Protein AF-A0A915JDM4-F1 (afdb_monomer_lite)

Secondary structure (DSSP, 8-state):
----HHHHHHHHHHHHHHHHHHHHHHTTSS-SS--------HHHHHHHHHHHHHHHHHHHHHHHHHHHHHHHHHHHH--TT-SS---SS-TTTSPB------PPPS-HHHHHHHHHHHHHHHHHHTB---------

Sequence (136 aa):
MPTSSTFKHAIHVIIFFLYLTIFELATGGIRFWSLARDSVDPWSSYGTFWTLILYALRLTSLLALPQCIFNHIGLTLYDAFRDKVQLRGSPLLAPFVCLRVVTRGDYPDLVKNNVAQNMDWDELNGCFDVATLYSV

Foldseek 3Di:
DPDDLVVVLVVVLVVVVVVVVVVCVVVVVPPPDPDPDDPDDCCVPVNDPVSVVVVVVVVVVVVVVVVVVVVNVCSSPDSPSNVDDPPPDDPVPQAAADEDEDDDDPDVVVVVVVVVVVVVVCVVVRHDYDHDDDDD

pLDDT: mean 71.01, std 15.03, range [40.06, 92.62]

Organism: Romanomermis culicivorax (NCBI:txid13658)

Radius of gyration: 30.9 Å; chains: 1; bounding box: 45×55×79 Å

InterPro domains:
  IPR027389 Beta-1,4-mannosyltransferase Bre-3/Egh [PTHR16779] (5-123)

Structure (mmCIF, N/CA/C/O backbone):
data_AF-A0A915JDM4-F1
#
_entry.id   AF-A0A915JDM4-F1
#
loop_
_atom_site.group_PDB
_atom_site.id
_atom_site.type_symbol
_atom_site.label_atom_id
_atom_site.label_alt_id
_atom_site.label_comp_id
_atom_site.label_asym_id
_atom_site.label_entity_id
_atom_site.label_seq_id
_atom_site.pdbx_PDB_ins_code
_atom_site.Cartn_x
_atom_site.Cartn_y
_atom_site.Cartn_z
_atom_site.occupancy
_atom_site.B_iso_or_equiv
_atom_site.auth_seq_id
_atom_site.auth_comp_id
_atom_site.auth_asym_id
_atom_site.auth_atom_id
_atom_site.pdbx_PDB_model_num
ATOM 1 N N . MET A 1 1 ? -7.390 15.455 27.101 1.00 48.62 1 MET A N 1
ATOM 2 C CA . MET A 1 1 ? -8.718 15.494 26.449 1.00 48.62 1 MET A CA 1
ATOM 3 C C . MET A 1 1 ? -8.945 14.147 25.782 1.00 48.62 1 MET A C 1
ATOM 5 O O . MET A 1 1 ? -8.061 13.748 25.031 1.00 48.62 1 MET A O 1
ATOM 9 N N . PRO A 1 2 ? -10.029 13.409 26.079 1.00 52.72 2 PRO A N 1
ATOM 10 C CA . PRO A 1 2 ? -10.320 12.162 25.380 1.00 52.72 2 PRO A CA 1
ATOM 11 C C . PRO A 1 2 ? -10.659 12.502 23.925 1.00 52.72 2 PRO A C 1
ATOM 13 O O . PRO A 1 2 ? -11.718 13.050 23.635 1.00 52.72 2 PRO A O 1
ATOM 16 N N . THR A 1 3 ? -9.719 12.269 23.014 1.00 62.66 3 THR A N 1
ATOM 17 C CA . THR A 1 3 ? -9.962 12.410 21.579 1.00 62.66 3 THR A CA 1
ATOM 18 C C . THR A 1 3 ? -10.827 11.244 21.119 1.00 62.66 3 THR A C 1
ATOM 20 O O . THR A 1 3 ? -10.579 10.101 21.509 1.00 62.66 3 THR A O 1
ATOM 23 N N . SER A 1 4 ? -11.859 11.522 20.322 1.00 73.12 4 SER A N 1
ATOM 24 C CA . SER A 1 4 ? -12.718 10.474 19.774 1.00 73.12 4 SER A CA 1
ATOM 25 C C . SER A 1 4 ? -11.890 9.486 18.944 1.00 73.12 4 SER A C 1
ATOM 27 O O . SER A 1 4 ? -10.965 9.876 18.230 1.00 73.12 4 SER A O 1
ATOM 29 N N . SER A 1 5 ? -12.227 8.199 19.016 1.00 73.81 5 SER A N 1
ATOM 30 C CA . SER A 1 5 ? -11.626 7.136 18.194 1.00 73.81 5 SER A CA 1
ATOM 31 C C . SER A 1 5 ? -11.600 7.492 16.695 1.00 73.81 5 SER A C 1
ATOM 33 O O . SER A 1 5 ? -10.570 7.333 16.040 1.00 73.81 5 SER A O 1
ATOM 35 N N . THR A 1 6 ? -12.661 8.129 16.190 1.00 77.25 6 THR A N 1
ATOM 36 C CA . THR A 1 6 ? -12.744 8.633 14.808 1.00 77.25 6 THR A CA 1
ATOM 37 C C . THR A 1 6 ? -11.690 9.692 14.479 1.00 77.25 6 THR A C 1
ATOM 39 O O . THR A 1 6 ? -11.170 9.717 13.368 1.00 77.25 6 THR A O 1
ATOM 42 N N . PHE A 1 7 ? -11.334 10.550 15.438 1.00 82.38 7 PHE A N 1
ATOM 43 C CA . PHE A 1 7 ? -10.313 11.581 15.261 1.00 82.38 7 PHE A CA 1
ATOM 44 C C . PHE A 1 7 ? -8.904 10.980 15.216 1.00 82.38 7 PHE A C 1
ATOM 46 O O . PHE A 1 7 ? -8.092 11.379 14.384 1.00 82.38 7 PHE A O 1
ATOM 53 N N . LYS A 1 8 ? -8.622 9.975 16.058 1.00 82.19 8 LYS A N 1
ATOM 54 C CA . LYS A 1 8 ? -7.344 9.237 16.034 1.00 82.19 8 LYS A CA 1
ATOM 55 C C . LYS A 1 8 ? -7.153 8.509 14.701 1.00 82.19 8 LYS A C 1
ATOM 57 O O . LYS A 1 8 ? -6.081 8.593 14.105 1.00 82.19 8 LYS A O 1
ATOM 62 N N . HIS A 1 9 ? -8.207 7.855 14.212 1.00 83.44 9 HIS A N 1
ATOM 63 C CA . HIS A 1 9 ? -8.197 7.192 12.911 1.00 83.44 9 HIS A CA 1
ATOM 64 C C . HIS A 1 9 ? -8.011 8.192 11.758 1.00 83.44 9 HIS A C 1
ATOM 66 O O . HIS A 1 9 ? -7.137 7.992 10.918 1.00 83.44 9 HIS A O 1
ATOM 72 N N . ALA A 1 10 ? -8.741 9.314 11.758 1.00 84.50 10 ALA A N 1
ATOM 73 C CA . ALA A 1 10 ? -8.587 10.355 10.740 1.00 84.50 10 ALA A CA 1
ATOM 74 C C . ALA A 1 10 ? -7.151 10.903 10.677 1.00 84.50 10 ALA A C 1
ATOM 76 O O . ALA A 1 10 ? -6.591 11.035 9.591 1.00 84.50 10 ALA A O 1
ATOM 77 N N . ILE A 1 11 ? -6.521 11.158 11.830 1.00 87.31 11 ILE A N 1
ATOM 78 C CA . ILE A 1 11 ? -5.113 11.575 11.891 1.00 87.31 11 ILE A CA 1
ATOM 79 C C . ILE A 1 11 ? -4.194 10.509 11.294 1.00 87.31 11 ILE A C 1
ATOM 81 O O . ILE A 1 11 ? -3.297 10.847 10.525 1.00 87.31 11 ILE A O 1
ATOM 85 N N . HIS A 1 12 ? -4.411 9.233 11.621 1.00 86.31 12 HIS A N 1
ATOM 86 C CA . HIS A 1 12 ? -3.593 8.144 11.094 1.00 86.31 12 HIS A CA 1
ATOM 87 C C . HIS A 1 12 ? -3.666 8.072 9.564 1.00 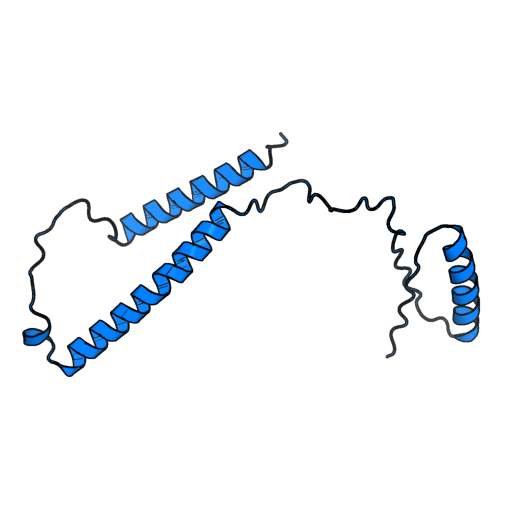86.31 12 HIS A C 1
ATOM 89 O O . HIS A 1 12 ? -2.633 8.015 8.901 1.00 86.31 12 HIS A O 1
ATOM 95 N N . VAL A 1 13 ? -4.876 8.166 9.006 1.00 88.25 13 VAL A N 1
ATOM 96 C CA . VAL A 1 13 ? -5.101 8.178 7.556 1.00 88.25 13 VAL A CA 1
ATOM 97 C C . VAL A 1 13 ? -4.427 9.391 6.908 1.00 88.25 13 VAL A C 1
ATOM 99 O O . VAL A 1 13 ? -3.712 9.234 5.921 1.00 88.25 13 VAL A O 1
ATOM 102 N N . ILE A 1 14 ? -4.574 10.590 7.481 1.00 89.81 14 ILE A N 1
ATOM 103 C CA . ILE A 1 14 ? -3.952 11.818 6.956 1.00 89.81 14 ILE A CA 1
ATOM 104 C C . ILE A 1 14 ? -2.422 11.715 6.955 1.00 89.81 14 ILE A C 1
ATOM 106 O O . ILE A 1 14 ? -1.788 12.034 5.950 1.00 89.81 14 ILE A O 1
ATOM 110 N N . ILE A 1 15 ? -1.819 11.250 8.054 1.00 90.00 15 ILE A N 1
ATOM 111 C CA . ILE A 1 15 ? -0.363 11.070 8.153 1.00 90.00 15 ILE A CA 1
ATOM 112 C C . ILE A 1 15 ? 0.120 10.037 7.134 1.00 90.00 15 ILE A C 1
ATOM 114 O O . ILE A 1 15 ? 1.144 10.248 6.487 1.00 90.00 15 ILE A O 1
ATOM 118 N N . PHE A 1 16 ? -0.623 8.945 6.961 1.00 88.81 16 PHE A N 1
ATOM 119 C CA . PHE A 1 16 ? -0.292 7.909 5.994 1.00 88.81 16 PHE A CA 1
ATOM 120 C C . PHE A 1 16 ? -0.312 8.443 4.551 1.00 88.81 16 PHE A C 1
ATOM 122 O O . PHE A 1 16 ? 0.642 8.229 3.803 1.00 88.81 16 PHE A O 1
ATOM 129 N N . PHE A 1 17 ? -1.343 9.203 4.165 1.00 90.31 17 PHE A N 1
ATOM 130 C CA . PHE A 1 17 ? -1.409 9.838 2.842 1.00 90.31 17 PHE A CA 1
ATOM 131 C C . PHE A 1 17 ? -0.304 10.878 2.627 1.00 90.31 17 PHE A C 1
ATOM 133 O O . PHE A 1 17 ? 0.293 10.934 1.549 1.00 90.31 17 PHE A O 1
ATOM 140 N N . LEU A 1 18 ? 0.005 11.681 3.649 1.00 92.62 18 LEU A N 1
ATOM 141 C CA . LEU A 1 18 ? 1.104 12.644 3.595 1.00 92.62 18 LEU A CA 1
ATOM 142 C C . LEU A 1 18 ? 2.449 11.937 3.387 1.00 92.62 18 LEU A C 1
ATOM 144 O O . LEU A 1 18 ? 3.240 12.356 2.543 1.00 92.62 18 LEU A O 1
ATOM 148 N N . TYR A 1 19 ? 2.691 10.849 4.121 1.00 91.44 19 TYR A N 1
ATOM 149 C CA . TYR A 1 19 ? 3.888 10.028 3.970 1.00 91.44 19 TYR A CA 1
ATOM 150 C C . TYR A 1 19 ? 4.017 9.468 2.550 1.00 91.44 19 TYR A C 1
ATOM 152 O O . TYR A 1 19 ? 5.079 9.615 1.945 1.00 91.44 19 TYR A O 1
ATOM 160 N N . LEU A 1 20 ? 2.939 8.899 1.993 1.00 89.81 20 LEU A N 1
ATOM 161 C CA . LEU A 1 20 ? 2.936 8.415 0.609 1.00 89.81 20 LEU A CA 1
ATOM 162 C C . LEU A 1 20 ? 3.268 9.532 -0.382 1.00 89.81 20 LEU A C 1
ATOM 164 O O . LEU A 1 20 ? 4.133 9.353 -1.232 1.00 89.81 20 LEU A O 1
ATOM 168 N N . THR A 1 21 ? 2.652 10.702 -0.221 1.00 89.50 21 THR A N 1
ATOM 169 C CA . THR A 1 21 ? 2.868 11.842 -1.122 1.00 89.50 21 THR A CA 1
ATOM 170 C C . THR A 1 21 ? 4.329 12.298 -1.086 1.00 89.50 21 THR A C 1
ATOM 172 O O . THR A 1 21 ? 4.955 12.478 -2.125 1.00 89.50 21 THR A O 1
ATOM 175 N N . ILE A 1 22 ? 4.916 12.445 0.107 1.00 91.69 22 ILE A N 1
ATOM 176 C CA . ILE A 1 22 ? 6.329 12.826 0.257 1.00 91.69 22 ILE A CA 1
ATOM 177 C C . ILE A 1 22 ? 7.243 11.768 -0.367 1.00 91.69 22 ILE A C 1
ATOM 179 O O . ILE A 1 22 ? 8.20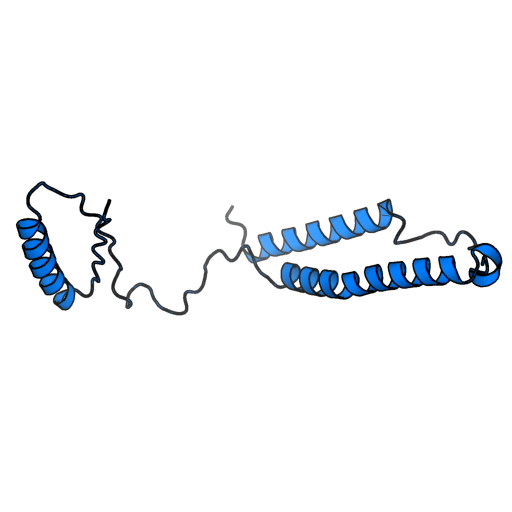6 12.112 -1.052 1.00 91.69 22 ILE A O 1
ATOM 183 N N . PHE A 1 23 ? 6.943 10.487 -0.153 1.00 89.44 23 PHE A N 1
ATOM 184 C CA . PHE A 1 23 ? 7.719 9.387 -0.710 1.00 89.44 23 PHE A CA 1
ATOM 185 C C . PHE A 1 23 ? 7.665 9.353 -2.246 1.00 89.44 23 PHE A C 1
ATOM 187 O O . PHE A 1 23 ? 8.702 9.216 -2.897 1.00 89.44 23 PHE A O 1
ATOM 194 N N . GLU A 1 24 ? 6.489 9.534 -2.844 1.00 87.56 24 GLU A N 1
ATOM 195 C CA . GLU A 1 24 ? 6.300 9.588 -4.300 1.00 87.56 24 GLU A CA 1
ATOM 196 C C . GLU A 1 24 ? 7.025 10.778 -4.939 1.00 87.56 24 GLU A C 1
ATOM 198 O O . GLU A 1 24 ? 7.571 10.661 -6.040 1.00 87.56 24 GLU A O 1
ATOM 203 N N . LEU A 1 25 ? 7.084 11.911 -4.236 1.00 87.44 25 LEU A N 1
ATOM 204 C CA . LEU A 1 25 ? 7.851 13.080 -4.660 1.00 87.44 25 LEU A CA 1
ATOM 205 C C . LEU A 1 25 ? 9.361 12.851 -4.546 1.00 87.44 25 LEU A C 1
ATOM 207 O O . LEU A 1 25 ? 10.094 13.142 -5.490 1.00 87.44 25 LEU A O 1
ATOM 211 N N . ALA A 1 26 ? 9.831 12.291 -3.428 1.00 86.38 26 ALA A N 1
ATOM 212 C CA . ALA A 1 26 ? 11.251 12.032 -3.186 1.00 86.38 26 ALA A CA 1
ATOM 213 C C . ALA A 1 26 ? 11.834 10.982 -4.145 1.00 86.38 26 ALA A C 1
ATOM 215 O O . ALA A 1 26 ? 12.967 11.114 -4.604 1.00 86.38 26 ALA A O 1
ATOM 216 N N . THR A 1 27 ? 11.056 9.950 -4.477 1.00 85.00 27 THR A N 1
ATOM 217 C CA . THR A 1 27 ? 11.451 8.896 -5.428 1.00 85.00 27 THR A CA 1
ATOM 218 C C . THR A 1 27 ? 11.299 9.316 -6.892 1.00 85.00 27 THR A C 1
ATOM 220 O O . THR A 1 27 ? 11.712 8.583 -7.791 1.00 85.00 27 THR A O 1
ATOM 223 N N . GLY A 1 28 ? 10.725 10.495 -7.155 1.00 78.56 28 GLY A N 1
ATOM 224 C CA . GLY A 1 28 ? 10.454 10.977 -8.508 1.00 78.56 28 GLY A CA 1
ATOM 225 C C . GLY A 1 28 ? 9.367 10.178 -9.233 1.00 78.56 28 GLY A C 1
ATOM 226 O O . GLY A 1 28 ? 9.342 10.176 -10.466 1.00 78.56 28 GLY A O 1
ATOM 227 N N . GLY A 1 29 ? 8.488 9.497 -8.488 1.00 78.06 29 GLY A N 1
ATOM 228 C CA . GLY A 1 29 ? 7.322 8.793 -9.024 1.00 78.06 29 GLY A CA 1
ATOM 229 C C . GLY A 1 29 ? 6.319 9.756 -9.662 1.00 78.06 29 GLY A C 1
ATOM 230 O O . GLY A 1 29 ? 5.829 9.498 -10.762 1.00 78.06 29 GLY A O 1
ATOM 231 N N . ILE A 1 30 ? 6.097 10.916 -9.034 1.00 76.50 30 ILE A N 1
ATOM 232 C CA . ILE A 1 30 ? 5.336 12.025 -9.622 1.00 76.50 30 ILE A CA 1
ATOM 233 C C . ILE A 1 30 ? 6.327 13.025 -10.221 1.00 76.50 30 ILE A C 1
ATOM 235 O O . ILE A 1 30 ? 6.958 13.821 -9.526 1.00 76.50 30 ILE A O 1
ATOM 239 N N . ARG A 1 31 ? 6.474 12.988 -11.545 1.00 71.12 31 ARG A N 1
ATOM 240 C CA . ARG A 1 31 ? 7.297 13.951 -12.284 1.00 71.12 31 ARG A CA 1
ATOM 241 C C . ARG A 1 31 ? 6.458 15.171 -12.654 1.00 71.12 31 ARG A C 1
ATOM 243 O O . ARG A 1 31 ? 5.751 15.142 -13.654 1.00 71.12 31 ARG A O 1
ATOM 250 N N . PHE A 1 32 ? 6.561 16.254 -11.883 1.00 69.25 32 PHE A N 1
ATOM 251 C CA . PHE A 1 32 ? 5.908 17.529 -12.225 1.00 69.25 32 PHE A CA 1
ATOM 252 C C . PHE A 1 32 ? 6.478 18.186 -13.487 1.00 69.25 32 PHE A C 1
ATOM 254 O O . PHE A 1 32 ? 5.779 18.937 -14.162 1.00 69.25 32 PHE A O 1
ATOM 261 N N . TRP A 1 33 ? 7.738 17.899 -13.820 1.00 73.62 33 TRP A N 1
ATOM 262 C CA . TRP A 1 33 ? 8.394 18.440 -15.001 1.00 73.62 33 TRP A 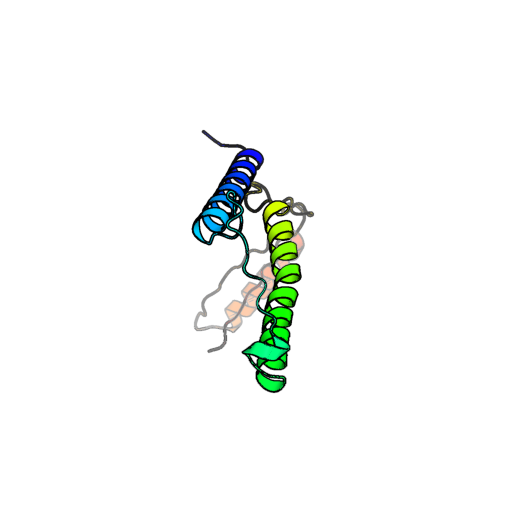CA 1
ATOM 263 C C . TRP A 1 33 ? 8.625 17.341 -16.039 1.00 73.62 33 TRP A C 1
ATOM 265 O O . TRP A 1 33 ? 9.306 16.344 -15.784 1.00 73.62 33 TRP A O 1
ATOM 275 N N . SER A 1 34 ? 8.039 17.524 -17.223 1.00 63.84 34 SER A N 1
ATOM 276 C CA . SER A 1 34 ? 8.236 16.652 -18.379 1.00 63.84 34 SER A CA 1
ATOM 277 C C . SER A 1 34 ? 9.602 16.926 -19.010 1.00 63.84 34 SER A C 1
ATOM 279 O O . SER A 1 34 ? 9.699 17.582 -20.045 1.00 63.84 34 SER A O 1
ATOM 281 N N . LEU A 1 35 ? 10.673 16.421 -18.398 1.00 66.38 35 LEU A N 1
ATOM 282 C CA . LEU A 1 35 ? 11.932 16.226 -19.116 1.00 66.38 35 LEU A CA 1
ATOM 283 C C . LEU A 1 35 ? 11.673 15.229 -20.248 1.00 66.38 35 LEU A C 1
ATOM 285 O O . LEU A 1 35 ? 11.201 14.115 -19.992 1.00 66.38 35 LEU A O 1
ATOM 289 N N . ALA A 1 36 ? 11.936 15.669 -21.482 1.00 61.47 36 ALA A N 1
ATOM 290 C CA . ALA A 1 36 ? 11.808 14.874 -22.694 1.00 61.47 36 ALA A CA 1
ATOM 291 C C . ALA A 1 36 ? 12.433 13.494 -22.466 1.00 61.47 36 ALA A C 1
ATOM 293 O O . ALA A 1 36 ? 13.591 13.367 -22.070 1.00 61.47 36 ALA A O 1
ATOM 294 N N . ARG A 1 37 ? 11.613 12.454 -22.615 1.00 65.00 37 ARG A N 1
ATOM 295 C CA . ARG A 1 37 ? 12.056 11.076 -22.466 1.00 65.00 37 ARG A CA 1
ATOM 296 C C . ARG A 1 37 ? 12.663 10.667 -23.795 1.00 65.00 37 ARG A C 1
ATOM 298 O O . ARG A 1 37 ? 11.919 10.510 -24.759 1.00 65.00 37 ARG A O 1
ATOM 305 N N . ASP A 1 38 ? 13.971 10.461 -23.822 1.00 67.94 38 ASP A N 1
ATOM 306 C CA . ASP A 1 38 ? 14.604 9.805 -24.958 1.00 67.94 38 ASP A CA 1
ATOM 307 C C . ASP A 1 38 ? 14.009 8.399 -25.080 1.00 67.94 38 ASP A C 1
ATOM 309 O O . ASP A 1 38 ? 14.120 7.559 -24.179 1.00 67.94 38 ASP A O 1
ATOM 313 N N . SER A 1 39 ? 13.274 8.169 -26.165 1.00 68.12 39 SER A N 1
ATOM 314 C CA . SER A 1 39 ? 12.647 6.887 -26.463 1.00 68.12 39 SER A CA 1
ATOM 315 C C . SER A 1 39 ? 13.709 5.936 -27.001 1.00 68.12 39 SER A C 1
ATOM 317 O O . SER A 1 39 ? 13.847 5.753 -28.208 1.00 68.12 39 SER A O 1
ATOM 319 N N . VAL A 1 40 ? 14.502 5.366 -26.097 1.00 77.19 40 VAL A N 1
ATOM 320 C CA . VAL A 1 40 ? 15.445 4.297 -26.431 1.00 77.19 40 VAL A CA 1
ATOM 321 C C . VAL A 1 40 ? 14.654 3.029 -26.744 1.00 77.19 40 VAL A C 1
ATOM 323 O O . VAL A 1 40 ? 13.874 2.565 -25.908 1.00 77.19 40 VAL A O 1
ATOM 326 N N . ASP A 1 41 ? 14.855 2.464 -27.935 1.00 79.44 41 ASP A N 1
ATOM 327 C CA . ASP A 1 41 ? 14.250 1.189 -28.322 1.00 79.44 41 ASP A CA 1
ATOM 328 C C . ASP A 1 41 ? 14.926 0.021 -27.561 1.00 79.44 41 ASP A C 1
ATOM 330 O O . ASP A 1 41 ? 16.123 -0.236 -27.757 1.00 79.44 41 ASP A O 1
ATOM 334 N N . PRO A 1 42 ? 14.208 -0.701 -26.673 1.00 78.88 42 PRO A N 1
ATOM 335 C CA . PRO A 1 42 ? 14.805 -1.723 -25.812 1.00 78.88 42 PRO A CA 1
ATOM 336 C C . PRO A 1 42 ? 15.367 -2.916 -26.589 1.00 78.88 42 PRO A C 1
ATOM 338 O O . PRO A 1 42 ? 16.371 -3.504 -26.183 1.00 78.88 42 PRO A O 1
ATOM 341 N N . TRP A 1 43 ? 14.738 -3.271 -27.713 1.00 82.56 43 TRP A N 1
ATOM 342 C CA . TRP A 1 43 ? 15.120 -4.438 -28.509 1.00 82.56 43 TRP A CA 1
ATOM 343 C C . TRP A 1 43 ? 16.453 -4.218 -29.217 1.00 82.56 43 TRP A C 1
ATOM 345 O O . TRP A 1 43 ? 17.282 -5.126 -29.251 1.00 82.56 43 TRP A O 1
ATOM 355 N N . SER A 1 44 ? 16.680 -2.997 -29.708 1.00 82.94 44 SER A N 1
ATOM 356 C CA . SER A 1 44 ? 17.933 -2.609 -30.358 1.00 82.94 44 SER A CA 1
ATOM 357 C C . SER A 1 44 ? 19.077 -2.393 -29.367 1.00 82.94 44 SER A C 1
ATOM 359 O O . SER A 1 44 ? 20.228 -2.612 -29.732 1.00 82.94 44 SER A O 1
ATOM 361 N N . SER A 1 45 ? 18.791 -1.927 -28.146 1.00 83.12 45 SER A N 1
ATOM 362 C CA . SER A 1 45 ? 19.839 -1.468 -27.223 1.00 83.12 45 SER A CA 1
ATOM 363 C C . SER A 1 45 ? 20.323 -2.542 -26.244 1.00 83.12 45 SER A C 1
ATOM 365 O O . SER A 1 45 ? 21.500 -2.549 -25.893 1.00 83.12 45 SER A O 1
ATOM 367 N N . TYR A 1 46 ? 19.439 -3.438 -25.793 1.00 82.19 46 TYR A N 1
ATOM 368 C CA . TYR A 1 46 ? 19.757 -4.450 -24.772 1.00 82.19 46 TYR A CA 1
ATOM 369 C C . TYR A 1 46 ? 19.751 -5.886 -25.322 1.00 82.19 46 TYR A C 1
ATOM 371 O O . TYR A 1 46 ? 20.289 -6.796 -24.690 1.00 82.19 46 TYR A O 1
ATOM 379 N N . GLY A 1 47 ? 19.187 -6.096 -26.516 1.00 87.06 47 GLY A N 1
ATOM 380 C CA . GLY A 1 47 ? 19.045 -7.412 -27.136 1.00 87.06 47 GLY A CA 1
ATOM 381 C C . GLY A 1 47 ? 17.936 -8.270 -26.511 1.00 87.06 47 GLY A C 1
ATOM 382 O O . GLY A 1 47 ? 17.448 -8.019 -25.410 1.00 87.06 47 GLY A O 1
ATOM 383 N N . THR A 1 48 ? 17.516 -9.315 -27.225 1.00 87.50 48 THR A N 1
ATOM 384 C CA . THR A 1 48 ? 16.304 -10.106 -26.928 1.00 87.50 48 THR A CA 1
ATOM 385 C C . THR A 1 48 ? 16.293 -10.731 -25.528 1.00 87.50 48 THR A C 1
ATOM 387 O O . THR A 1 48 ? 15.279 -10.671 -24.836 1.00 87.50 48 THR A O 1
ATOM 390 N N . PHE A 1 49 ? 17.412 -11.316 -25.089 1.00 90.25 49 PHE A N 1
ATOM 391 C CA . PHE A 1 49 ? 17.497 -12.020 -23.804 1.00 90.25 49 PHE A CA 1
ATOM 392 C C . PHE A 1 49 ? 17.360 -11.069 -22.606 1.00 90.25 49 PHE A C 1
ATOM 394 O O . PHE A 1 49 ? 16.536 -11.295 -21.719 1.00 90.25 49 PHE A O 1
ATOM 401 N N . TRP A 1 50 ? 18.116 -9.969 -22.601 1.00 89.75 50 TRP A N 1
ATOM 402 C CA . TRP A 1 50 ? 18.066 -8.993 -21.513 1.00 89.75 50 TRP A CA 1
ATOM 403 C C . TRP A 1 50 ? 16.752 -8.218 -21.494 1.00 89.75 50 TRP A C 1
ATOM 405 O O . TRP A 1 50 ? 16.209 -7.980 -20.417 1.00 89.75 50 TRP A O 1
ATOM 415 N N . THR A 1 51 ? 16.182 -7.898 -22.658 1.00 88.94 51 THR A N 1
ATOM 416 C CA . THR A 1 51 ? 14.863 -7.256 -22.742 1.00 88.94 51 THR A CA 1
ATOM 417 C C . THR A 1 51 ? 13.766 -8.134 -22.137 1.00 88.94 51 THR A C 1
ATOM 419 O O . THR A 1 51 ? 12.938 -7.629 -21.379 1.00 88.94 51 THR A O 1
ATOM 422 N N . LEU A 1 52 ? 13.795 -9.451 -22.376 1.00 91.00 52 LEU A N 1
ATOM 423 C CA . LEU A 1 52 ? 12.866 -10.393 -21.743 1.00 91.00 52 LEU A CA 1
ATOM 424 C C . LEU A 1 52 ? 13.019 -10.430 -20.218 1.00 91.00 52 LEU A C 1
ATOM 426 O O . LEU A 1 52 ? 12.015 -10.378 -19.509 1.00 91.00 52 LEU A O 1
ATOM 430 N N . ILE A 1 53 ? 14.253 -10.461 -19.704 1.00 92.56 53 ILE A N 1
ATOM 431 C CA . ILE A 1 53 ? 14.513 -10.425 -18.255 1.00 92.56 53 ILE A CA 1
ATOM 432 C C . ILE A 1 53 ? 13.997 -9.120 -17.640 1.00 92.56 53 ILE A C 1
ATOM 434 O O . ILE A 1 53 ? 13.300 -9.150 -16.627 1.00 92.56 53 ILE A O 1
ATOM 438 N N . LEU A 1 54 ? 14.286 -7.972 -18.258 1.00 88.75 54 LEU A N 1
ATOM 439 C CA . LEU A 1 54 ? 13.816 -6.667 -17.785 1.00 88.75 54 LEU A CA 1
ATOM 440 C C . LEU A 1 54 ? 12.282 -6.584 -17.776 1.00 88.75 54 LEU A C 1
ATOM 442 O O . LEU A 1 54 ? 11.698 -6.009 -16.858 1.00 88.75 54 LEU A O 1
ATOM 446 N N . TYR A 1 55 ? 11.615 -7.187 -18.762 1.00 88.81 55 TYR A N 1
ATOM 447 C CA . TYR A 1 55 ? 10.153 -7.236 -18.826 1.00 88.81 55 TYR A CA 1
ATOM 448 C C . TYR A 1 55 ? 9.566 -8.190 -17.780 1.00 88.81 55 TYR A C 1
ATOM 450 O O . TYR A 1 55 ? 8.563 -7.853 -17.152 1.00 88.81 55 TYR A O 1
ATOM 458 N N . ALA A 1 56 ? 10.207 -9.333 -17.529 1.00 89.69 56 ALA A N 1
ATOM 459 C CA . ALA A 1 56 ? 9.812 -10.253 -16.466 1.00 89.69 56 ALA A CA 1
ATOM 460 C C . ALA A 1 56 ? 9.931 -9.599 -15.079 1.00 89.69 56 ALA A C 1
ATOM 462 O O . ALA A 1 56 ? 8.987 -9.640 -14.294 1.00 89.69 56 ALA A O 1
ATOM 463 N N . LEU A 1 57 ? 11.041 -8.906 -14.801 1.00 87.38 57 LEU A N 1
ATOM 464 C CA . LEU A 1 57 ? 11.217 -8.140 -13.561 1.00 87.38 57 LEU A CA 1
ATOM 465 C C . LEU A 1 57 ? 10.157 -7.039 -13.413 1.00 87.38 57 LEU A C 1
ATOM 467 O O . LEU A 1 57 ? 9.628 -6.825 -12.322 1.00 87.38 57 LEU A O 1
ATOM 471 N N . ARG A 1 58 ? 9.792 -6.380 -14.518 1.00 87.19 58 ARG A N 1
ATOM 472 C CA . ARG A 1 58 ? 8.720 -5.378 -14.536 1.00 87.19 58 ARG A CA 1
ATOM 473 C C . ARG A 1 58 ? 7.353 -5.978 -14.206 1.00 87.19 58 ARG A C 1
ATOM 475 O O . ARG A 1 58 ? 6.581 -5.346 -13.488 1.00 87.19 58 ARG A O 1
ATOM 482 N N . LEU A 1 59 ? 7.059 -7.184 -14.695 1.00 85.56 59 LEU A N 1
ATOM 483 C CA . LEU A 1 59 ? 5.835 -7.913 -14.348 1.00 85.56 59 LEU A CA 1
ATOM 484 C C . LEU A 1 59 ? 5.790 -8.251 -12.856 1.00 85.56 59 LEU A C 1
ATOM 486 O O . LEU A 1 59 ? 4.737 -8.097 -12.245 1.00 85.56 59 LEU A O 1
ATOM 490 N N . THR A 1 60 ? 6.919 -8.618 -12.244 1.00 84.12 60 THR A N 1
ATOM 491 C CA . THR A 1 60 ? 7.005 -8.841 -10.790 1.00 84.12 60 THR A CA 1
ATOM 492 C C . THR A 1 60 ? 6.630 -7.583 -10.006 1.00 84.12 60 THR A C 1
ATOM 494 O O . THR A 1 60 ? 5.837 -7.653 -9.068 1.00 84.12 60 THR A O 1
ATOM 497 N N . SER A 1 61 ? 7.128 -6.410 -10.412 1.00 83.94 61 SER A N 1
ATOM 498 C CA . SER A 1 61 ? 6.728 -5.134 -9.799 1.00 83.94 61 SER A CA 1
ATOM 499 C C . SER A 1 61 ? 5.242 -4.825 -10.012 1.00 83.94 61 SER A C 1
ATOM 501 O O . SER A 1 61 ? 4.592 -4.281 -9.122 1.00 83.94 61 SER A O 1
ATOM 503 N N . LEU A 1 62 ? 4.683 -5.206 -11.164 1.00 83.25 62 LEU A N 1
ATOM 504 C CA . LEU A 1 62 ? 3.259 -5.049 -11.456 1.00 83.25 62 LEU A CA 1
ATOM 505 C C . LEU A 1 62 ? 2.381 -5.987 -10.610 1.00 83.25 62 LEU A C 1
ATOM 507 O O . LEU A 1 62 ? 1.258 -5.632 -10.271 1.00 83.25 62 LEU A O 1
ATOM 511 N N . LEU A 1 63 ? 2.902 -7.155 -10.225 1.00 84.75 63 LEU A N 1
ATOM 512 C CA . LEU A 1 63 ? 2.230 -8.110 -9.342 1.00 84.75 63 LEU A CA 1
ATOM 513 C C . LEU A 1 63 ? 2.217 -7.656 -7.875 1.00 84.75 63 LEU A C 1
ATOM 515 O O . LEU A 1 63 ? 1.292 -7.987 -7.138 1.00 84.75 63 LEU A O 1
ATOM 519 N N . ALA A 1 64 ? 3.206 -6.865 -7.456 1.00 86.75 64 ALA A N 1
ATOM 520 C CA . ALA A 1 64 ? 3.241 -6.273 -6.119 1.00 86.75 64 ALA A CA 1
ATOM 521 C C . ALA A 1 64 ? 2.219 -5.130 -5.942 1.00 86.75 64 ALA A C 1
ATOM 523 O O . ALA A 1 64 ? 1.778 -4.865 -4.824 1.00 86.75 64 ALA A O 1
ATOM 524 N N . LEU A 1 65 ? 1.792 -4.476 -7.031 1.00 83.88 65 LEU A N 1
ATOM 525 C CA . LEU A 1 65 ? 0.786 -3.406 -6.990 1.00 83.88 65 LEU A CA 1
ATOM 526 C C . LEU A 1 65 ? -0.561 -3.829 -6.382 1.00 83.88 65 LEU A C 1
ATOM 528 O O . LEU A 1 65 ? -1.003 -3.146 -5.458 1.00 83.88 65 LEU A O 1
ATOM 532 N N . PRO A 1 66 ? -1.231 -4.915 -6.824 1.00 83.88 66 PRO A N 1
ATOM 533 C CA . PRO A 1 66 ? -2.499 -5.323 -6.226 1.00 83.88 66 PRO A CA 1
ATOM 534 C C . PRO A 1 66 ? -2.354 -5.630 -4.732 1.00 83.88 66 PRO A C 1
ATOM 536 O O . PRO A 1 66 ? -3.192 -5.194 -3.947 1.00 83.88 66 PRO A O 1
ATOM 539 N N . GLN A 1 67 ? -1.267 -6.288 -4.312 1.00 87.12 67 GLN A N 1
ATOM 540 C CA . GLN A 1 67 ? -0.994 -6.541 -2.893 1.00 87.12 67 GLN A CA 1
ATOM 541 C C . GLN A 1 67 ? -0.892 -5.233 -2.092 1.00 87.12 67 GLN A C 1
ATOM 543 O O . GLN A 1 67 ? -1.504 -5.113 -1.029 1.00 87.12 67 GLN 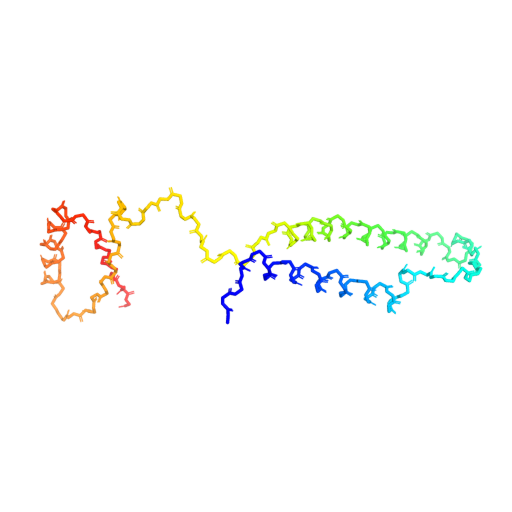A O 1
ATOM 548 N N . CYS A 1 68 ? -0.163 -4.239 -2.606 1.00 86.69 68 CYS A N 1
ATOM 549 C CA . CYS A 1 68 ? -0.056 -2.927 -1.971 1.00 86.69 68 CYS A CA 1
ATOM 550 C C . CYS A 1 68 ? -1.405 -2.198 -1.905 1.00 86.69 68 CYS A C 1
ATOM 552 O O . CYS A 1 68 ? -1.723 -1.627 -0.865 1.00 86.69 68 CYS A O 1
ATOM 554 N N . ILE A 1 69 ? -2.217 -2.252 -2.967 1.00 86.81 69 ILE A N 1
ATOM 555 C CA . ILE A 1 69 ? -3.540 -1.610 -3.012 1.00 86.81 69 ILE A CA 1
ATOM 556 C C . ILE A 1 69 ? -4.481 -2.235 -1.982 1.00 86.81 69 ILE A C 1
ATOM 558 O O . ILE A 1 69 ? -5.096 -1.513 -1.202 1.00 86.81 69 ILE A O 1
ATOM 562 N N . PHE A 1 70 ? -4.572 -3.565 -1.924 1.00 88.12 70 PHE A N 1
ATOM 563 C CA . PHE A 1 70 ? -5.434 -4.232 -0.947 1.00 88.12 70 PHE A CA 1
ATOM 564 C C . PHE A 1 70 ? -4.985 -3.968 0.491 1.00 88.12 70 PHE A C 1
ATOM 566 O O . PHE A 1 70 ? -5.828 -3.723 1.352 1.00 88.12 70 PHE A O 1
ATOM 573 N N . ASN A 1 71 ? -3.676 -3.950 0.751 1.00 86.56 71 ASN A N 1
ATOM 574 C CA . ASN A 1 71 ? -3.149 -3.617 2.072 1.00 86.56 71 ASN A CA 1
ATOM 575 C C . ASN A 1 71 ? -3.433 -2.150 2.446 1.00 86.56 71 ASN A C 1
ATOM 577 O O . ASN A 1 71 ? -3.831 -1.856 3.569 1.00 86.56 71 ASN A O 1
ATOM 581 N N . HIS A 1 72 ? -3.305 -1.232 1.486 1.00 85.56 72 HIS A N 1
ATOM 582 C CA . HIS A 1 72 ? -3.640 0.177 1.672 1.00 85.56 72 HIS A CA 1
ATOM 583 C C . HIS A 1 72 ? -5.132 0.384 1.976 1.00 85.56 72 HIS A C 1
ATOM 585 O O . HIS A 1 72 ? -5.481 1.097 2.917 1.00 85.56 72 HIS A O 1
ATOM 591 N N . ILE A 1 73 ? -6.017 -0.283 1.230 1.00 86.62 73 ILE A N 1
ATOM 592 C CA . ILE A 1 73 ? -7.467 -0.258 1.469 1.00 86.62 73 ILE A CA 1
ATOM 593 C C . ILE A 1 73 ? -7.791 -0.861 2.843 1.00 86.62 73 ILE A C 1
ATOM 595 O O . ILE A 1 73 ? -8.576 -0.295 3.597 1.00 86.62 73 ILE A O 1
ATOM 599 N N . GLY A 1 74 ? -7.153 -1.974 3.210 1.00 83.81 74 GLY A N 1
ATOM 600 C CA . GLY A 1 74 ? -7.326 -2.591 4.524 1.00 83.81 74 GLY A CA 1
ATOM 601 C C . GLY A 1 74 ? -6.949 -1.645 5.662 1.00 83.81 74 GLY A C 1
ATOM 602 O O . GLY A 1 74 ? -7.717 -1.482 6.603 1.00 83.81 74 GLY A O 1
ATOM 603 N N . LEU A 1 75 ? -5.809 -0.964 5.553 1.00 79.44 75 LEU A N 1
ATOM 604 C CA . LEU A 1 75 ? -5.305 -0.069 6.595 1.00 79.44 75 LEU A CA 1
ATOM 605 C C . LEU A 1 75 ? -6.091 1.251 6.691 1.00 79.44 75 LEU A C 1
ATOM 607 O O . LEU A 1 75 ? -6.196 1.828 7.770 1.00 79.44 75 LEU A O 1
ATOM 611 N N . THR A 1 76 ? -6.670 1.713 5.579 1.00 82.25 76 THR A N 1
ATOM 612 C CA . THR A 1 76 ? -7.527 2.911 5.546 1.00 82.25 76 THR A CA 1
ATOM 613 C C . THR A 1 76 ? -8.958 2.637 6.003 1.00 82.25 76 THR A C 1
ATOM 615 O O . THR A 1 76 ? -9.564 3.514 6.606 1.00 82.25 76 THR A O 1
ATOM 618 N N . LEU A 1 77 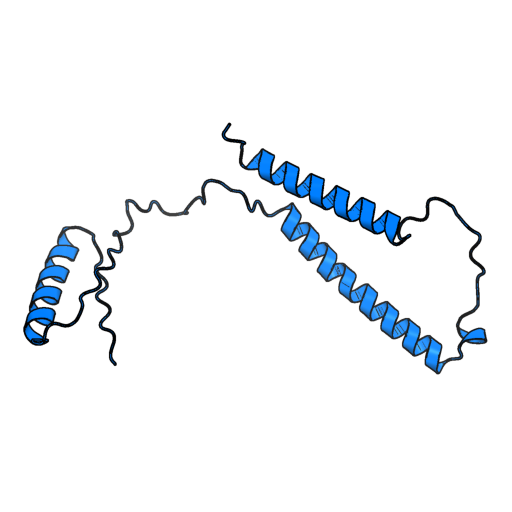? -9.503 1.438 5.768 1.00 77.38 77 LEU A N 1
ATOM 619 C CA . LEU A 1 77 ? -10.851 1.061 6.216 1.00 77.38 77 LEU A CA 1
ATOM 620 C C . LEU A 1 77 ? -10.881 0.481 7.638 1.00 77.38 77 LEU A C 1
ATOM 622 O O . LEU A 1 77 ? -11.933 0.488 8.281 1.00 77.38 77 LEU A O 1
ATOM 626 N N . TYR A 1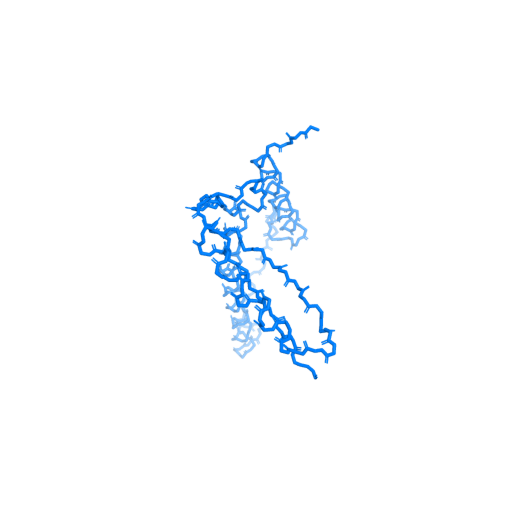 78 ? -9.759 -0.042 8.136 1.00 75.25 78 TYR A N 1
ATOM 627 C CA . TYR A 1 78 ? -9.686 -0.638 9.465 1.00 75.25 78 TYR A CA 1
ATOM 628 C C . TYR A 1 78 ? -9.460 0.423 10.550 1.00 75.25 78 TYR A C 1
ATOM 630 O O . TYR A 1 78 ? -8.390 1.025 10.665 1.00 75.25 78 TYR A O 1
ATOM 638 N N . ASP A 1 79 ? -10.465 0.621 11.402 1.00 70.50 79 ASP A N 1
ATOM 639 C CA . ASP A 1 79 ? -10.344 1.464 12.591 1.00 70.50 79 ASP A CA 1
ATOM 640 C C . ASP A 1 79 ? -9.606 0.716 13.714 1.00 70.50 79 ASP A C 1
ATOM 642 O O . ASP A 1 79 ? -10.205 0.073 14.579 1.00 70.50 79 ASP A O 1
ATOM 646 N N . ALA A 1 80 ? -8.275 0.813 13.697 1.00 67.81 80 ALA A N 1
ATOM 647 C CA . ALA A 1 80 ? -7.401 0.251 14.728 1.00 67.81 80 ALA A CA 1
ATOM 648 C C . ALA A 1 80 ? -7.551 0.925 16.108 1.00 67.81 80 ALA A C 1
ATOM 650 O O . ALA A 1 80 ? -7.032 0.410 17.097 1.00 67.81 80 ALA A O 1
ATOM 651 N N . PHE A 1 81 ? -8.252 2.061 16.197 1.00 65.31 81 PHE A N 1
ATOM 652 C CA . PHE A 1 81 ? -8.385 2.866 17.415 1.00 65.31 81 PHE A CA 1
ATOM 653 C C . PHE A 1 81 ? -9.787 2.811 18.012 1.00 65.31 81 PHE A C 1
ATOM 655 O O . PHE A 1 81 ? -10.175 3.706 18.763 1.00 65.31 81 PHE A O 1
ATOM 662 N N . ARG A 1 82 ? -10.562 1.775 17.695 1.00 63.31 82 ARG A N 1
ATOM 663 C CA . ARG A 1 82 ? -11.910 1.596 18.227 1.00 63.31 82 ARG A CA 1
ATOM 664 C C . ARG A 1 82 ? -11.854 1.387 19.745 1.00 63.31 82 ARG A C 1
ATOM 666 O O . ARG A 1 82 ? -11.599 0.288 20.222 1.00 63.31 82 ARG A O 1
ATOM 673 N N . ASP A 1 83 ? -12.128 2.458 20.499 1.00 61.03 83 ASP A N 1
ATOM 674 C CA . ASP A 1 83 ? -12.002 2.514 21.969 1.00 61.03 83 ASP A CA 1
ATOM 675 C C . ASP A 1 83 ? -12.885 1.472 22.698 1.00 61.03 83 ASP A C 1
ATOM 677 O O . ASP A 1 83 ? -12.656 1.167 23.867 1.00 61.03 83 ASP A O 1
ATOM 681 N N . LYS A 1 84 ? -13.909 0.919 22.028 1.00 57.12 84 LYS A N 1
ATOM 682 C CA . LYS A 1 84 ? -14.739 -0.178 22.543 1.00 57.12 84 LYS A CA 1
ATOM 683 C C . LYS A 1 84 ? -14.951 -1.225 21.458 1.00 57.12 84 LYS A C 1
ATOM 685 O O . LYS A 1 84 ? -15.717 -1.014 20.514 1.00 57.12 84 LYS A O 1
ATOM 690 N N . VAL A 1 85 ? -14.308 -2.379 21.609 1.00 59.31 85 VAL A N 1
ATOM 691 C CA . VAL A 1 85 ? -14.691 -3.584 20.871 1.00 59.31 85 VAL A CA 1
ATOM 692 C C . VAL A 1 85 ? -16.128 -3.899 21.284 1.00 59.31 85 VAL A C 1
ATOM 694 O O . VAL A 1 85 ? -16.394 -4.182 22.449 1.00 59.31 85 VAL A O 1
ATOM 697 N N . GLN A 1 86 ? -17.083 -3.781 20.361 1.00 53.59 86 GLN A N 1
ATOM 698 C CA . GLN A 1 86 ? -18.427 -4.302 20.593 1.00 53.59 86 GLN A CA 1
ATOM 699 C C . GLN A 1 86 ? -18.309 -5.826 20.618 1.00 53.59 86 GLN A C 1
ATOM 701 O O . GLN A 1 86 ? -18.382 -6.467 19.569 1.00 53.59 86 GLN A O 1
ATOM 706 N N . LEU A 1 87 ? -18.082 -6.405 21.800 1.00 54.81 87 LEU A N 1
ATOM 707 C CA . LEU A 1 87 ? -18.319 -7.827 21.985 1.00 54.81 87 LEU A CA 1
ATOM 708 C C . LEU A 1 87 ? -19.788 -8.067 21.625 1.00 54.81 87 LEU A C 1
ATOM 710 O O . LEU A 1 87 ? -20.692 -7.471 22.206 1.00 54.81 87 LEU A O 1
ATOM 714 N N . ARG A 1 88 ? -20.025 -8.922 20.628 1.00 52.19 88 ARG A N 1
ATOM 715 C CA . ARG A 1 88 ? -21.368 -9.347 20.194 1.00 52.19 88 ARG A CA 1
ATOM 716 C C . ARG A 1 88 ? -22.112 -10.157 21.270 1.00 52.19 88 ARG A C 1
ATOM 718 O O . ARG A 1 88 ? -23.248 -10.549 21.038 1.00 52.19 88 ARG A O 1
ATOM 725 N N . GLY A 1 89 ? -21.491 -10.376 22.429 1.00 54.09 89 GLY A N 1
ATOM 726 C CA . GLY A 1 89 ? -22.093 -10.931 23.632 1.00 54.09 89 GLY A CA 1
ATOM 727 C C . GLY A 1 89 ? -21.801 -10.035 24.831 1.00 54.09 89 GLY A C 1
ATOM 728 O O . GLY A 1 89 ? -20.699 -9.503 24.974 1.00 54.09 89 GLY A O 1
ATOM 729 N N . SER A 1 90 ? -22.802 -9.870 25.690 1.00 45.88 90 SER A N 1
ATOM 730 C CA . SER A 1 90 ? -22.605 -9.285 27.011 1.00 45.88 90 SER A CA 1
ATOM 731 C C . SER A 1 90 ? -21.740 -10.247 27.837 1.00 45.88 90 SER A C 1
ATOM 733 O O . SER A 1 90 ? -22.171 -11.382 28.047 1.00 45.88 90 SER A O 1
ATOM 735 N N . PRO A 1 91 ? -20.571 -9.835 28.361 1.00 51.94 91 PRO A N 1
ATOM 736 C CA . PRO A 1 91 ? -19.803 -10.643 29.315 1.00 51.94 91 PRO A CA 1
ATOM 737 C C . PRO A 1 91 ? -20.522 -10.807 30.669 1.00 51.94 91 PRO A C 1
ATOM 739 O O . PRO A 1 91 ? -19.943 -11.334 31.604 1.00 51.94 91 PRO A O 1
ATOM 742 N N . LEU A 1 92 ? -21.766 -10.330 30.787 1.00 50.91 92 LEU A N 1
ATOM 743 C CA . LEU A 1 92 ? -22.612 -10.438 31.975 1.00 50.91 92 LEU A CA 1
ATOM 744 C C . LEU A 1 92 ? -23.520 -11.686 31.942 1.00 50.91 92 LEU A C 1
ATOM 746 O O . LEU A 1 92 ? -24.074 -12.049 32.970 1.00 50.91 92 LEU A O 1
ATOM 750 N N . LEU A 1 93 ? -23.690 -12.336 30.780 1.00 46.09 93 LEU A N 1
ATOM 751 C CA . LEU A 1 93 ? -24.509 -13.557 30.631 1.00 46.09 93 LEU A CA 1
ATOM 752 C C . LEU A 1 93 ? -23.722 -14.765 30.089 1.00 46.09 93 LEU A C 1
ATOM 754 O O . LEU A 1 93 ? -24.296 -15.829 29.876 1.00 46.09 93 LEU A O 1
ATOM 758 N N . ALA A 1 94 ? -22.423 -14.600 29.838 1.00 52.47 94 ALA A N 1
ATOM 759 C CA . ALA A 1 94 ? -21.500 -15.720 29.716 1.00 52.47 94 ALA A CA 1
ATOM 760 C C . ALA A 1 94 ? -20.873 -15.926 31.101 1.00 52.47 94 ALA A C 1
ATOM 762 O O . ALA A 1 94 ? -20.471 -14.924 31.699 1.00 52.47 94 ALA A O 1
ATOM 763 N N . PRO A 1 95 ? -20.815 -17.164 31.624 1.00 52.50 95 PRO A N 1
ATOM 764 C CA . PRO A 1 95 ? -20.269 -17.419 32.948 1.00 52.50 95 PRO A CA 1
ATOM 765 C C . PRO A 1 95 ? -18.854 -16.850 33.000 1.00 52.50 95 PRO A C 1
ATOM 767 O O . PRO A 1 95 ? -18.048 -17.088 32.095 1.00 52.50 95 PRO A O 1
ATOM 770 N N . PHE A 1 96 ? -18.579 -16.024 34.008 1.00 55.62 96 PHE A N 1
ATOM 771 C CA . PHE A 1 96 ? -17.253 -15.458 34.208 1.00 55.62 96 PHE A CA 1
ATOM 772 C C . PHE A 1 96 ? -16.261 -16.623 34.285 1.00 55.62 96 PHE A C 1
ATOM 774 O O . PHE A 1 96 ? -16.373 -17.481 35.156 1.00 55.62 96 PHE A O 1
ATOM 781 N N . VAL A 1 97 ? -15.323 -16.696 33.339 1.00 57.06 97 VAL A N 1
ATOM 782 C CA . VAL A 1 97 ? -14.238 -17.678 33.404 1.00 57.06 97 VAL A CA 1
ATOM 783 C C . VAL A 1 97 ? -13.254 -17.167 34.449 1.00 57.06 97 VAL A C 1
ATOM 785 O O . VAL A 1 97 ? -12.409 -16.314 34.164 1.00 57.06 97 VAL A O 1
ATOM 788 N N . CYS A 1 98 ? -13.399 -17.650 35.679 1.00 57.09 98 CYS A N 1
ATOM 789 C CA . CYS A 1 98 ? -12.438 -17.426 36.745 1.00 57.09 98 CYS A CA 1
ATOM 790 C C . CYS A 1 98 ? -11.314 -18.455 36.603 1.00 57.09 98 CYS A C 1
ATOM 792 O O . CYS A 1 98 ? -11.459 -19.641 36.880 1.00 57.09 98 CYS A O 1
ATOM 794 N N . LEU A 1 99 ? -10.149 -18.003 36.137 1.00 55.38 99 LEU A N 1
ATOM 795 C CA . LEU A 1 99 ? -8.953 -18.841 36.115 1.00 55.38 99 LEU A CA 1
ATOM 796 C C . LEU A 1 99 ? -8.324 -18.842 37.508 1.00 55.38 99 LEU A C 1
ATOM 798 O O . LEU A 1 99 ? -7.522 -17.967 37.841 1.00 55.38 99 LEU A O 1
ATOM 802 N N . ARG A 1 100 ? -8.671 -19.838 38.327 1.00 58.16 100 ARG A N 1
ATOM 803 C CA . ARG A 1 100 ? -7.981 -20.095 39.593 1.00 58.16 100 ARG A CA 1
ATOM 804 C C . ARG A 1 100 ? -6.819 -21.059 39.363 1.00 58.16 100 ARG A C 1
ATOM 806 O O . ARG A 1 100 ? -6.997 -22.271 39.279 1.00 58.16 100 ARG A O 1
ATOM 813 N N . VAL A 1 101 ? -5.602 -20.522 39.295 1.00 55.75 101 VAL A N 1
ATOM 814 C CA . VAL A 1 101 ? -4.384 -21.343 39.255 1.00 55.75 101 VAL A CA 1
ATOM 815 C C . VAL A 1 101 ? -4.118 -21.888 40.657 1.00 55.75 101 VAL A C 1
ATOM 817 O O . VAL A 1 101 ? -3.774 -21.136 41.567 1.00 55.75 101 VAL A O 1
ATOM 820 N N . VAL A 1 102 ? -4.291 -23.197 40.840 1.00 53.78 102 VAL A N 1
ATOM 821 C CA . VAL A 1 102 ? -3.933 -23.885 42.086 1.00 53.78 102 VAL A CA 1
ATOM 822 C C . VAL A 1 102 ? -2.540 -24.484 41.914 1.00 53.78 102 VAL A C 1
ATOM 824 O O . VAL A 1 102 ? -2.332 -25.379 41.097 1.00 53.78 102 VAL A O 1
ATOM 827 N N . THR A 1 103 ? -1.568 -23.982 42.671 1.00 52.31 103 THR A N 1
ATOM 828 C CA . THR A 1 103 ? -0.242 -24.598 42.777 1.00 52.31 103 THR A CA 1
ATOM 829 C C . THR A 1 103 ? -0.344 -25.891 43.595 1.00 52.31 103 THR A C 1
ATOM 831 O O . THR A 1 103 ? -1.096 -25.965 44.566 1.00 52.31 103 THR A O 1
ATOM 834 N N . ARG A 1 104 ? 0.370 -26.947 43.181 1.00 56.03 104 ARG A N 1
ATOM 835 C CA . ARG A 1 104 ? 0.338 -28.265 43.841 1.00 56.03 104 ARG A CA 1
ATOM 836 C C . ARG A 1 104 ? 0.732 -28.135 45.322 1.00 56.03 104 ARG A C 1
ATOM 838 O O . ARG A 1 104 ? 1.817 -27.648 45.618 1.00 56.03 104 ARG A O 1
ATOM 845 N N . GLY A 1 105 ? -0.118 -28.614 46.228 1.00 57.31 105 GLY A N 1
ATOM 846 C CA . GLY A 1 105 ? 0.316 -29.103 47.542 1.00 57.31 105 GLY A CA 1
ATOM 847 C C . GLY A 1 105 ? 0.617 -30.604 47.457 1.00 57.31 105 GLY A C 1
ATOM 848 O O . GLY A 1 105 ? 0.075 -31.276 46.578 1.00 57.31 105 GLY A O 1
ATOM 849 N N . ASP A 1 106 ? 1.434 -31.141 48.368 1.00 57.78 106 ASP A N 1
ATOM 850 C CA . ASP A 1 106 ? 1.904 -32.548 48.401 1.00 57.78 106 ASP A CA 1
ATOM 851 C C . ASP A 1 106 ? 0.796 -33.623 48.536 1.00 57.78 106 ASP A C 1
ATOM 853 O O . ASP A 1 106 ? 1.081 -34.816 48.603 1.00 57.78 106 ASP A O 1
ATOM 857 N N . TYR A 1 107 ? -0.481 -33.228 48.539 1.00 62.94 107 TYR A N 1
ATOM 858 C CA . TYR A 1 107 ? -1.648 -34.105 48.650 1.00 62.94 107 TYR A CA 1
ATOM 859 C C . TYR A 1 107 ? -2.609 -33.909 47.463 1.00 62.94 107 TYR A C 1
ATOM 861 O O . TYR A 1 107 ? -3.529 -33.086 47.533 1.00 62.94 107 TYR A O 1
ATOM 869 N N . PRO A 1 108 ? -2.438 -34.665 46.361 1.00 62.81 108 PRO A N 1
ATOM 870 C CA . PRO A 1 108 ? -3.232 -34.493 45.142 1.00 62.81 108 PRO A CA 1
ATOM 871 C C . PRO A 1 108 ? -4.709 -34.878 45.318 1.00 62.81 108 PRO A C 1
ATOM 873 O O . PRO A 1 108 ? -5.571 -34.316 44.642 1.00 62.81 108 PRO A O 1
ATOM 876 N N . ASP A 1 109 ? -5.020 -35.789 46.242 1.00 65.44 109 ASP A N 1
ATOM 877 C CA . ASP A 1 109 ? -6.392 -36.254 46.476 1.00 65.44 109 ASP A CA 1
ATOM 878 C C . ASP A 1 109 ? -7.249 -35.203 47.202 1.00 65.44 109 ASP A C 1
ATOM 880 O O . ASP A 1 109 ? -8.445 -35.081 46.940 1.00 65.44 109 ASP A O 1
ATOM 884 N N . LEU A 1 110 ? -6.630 -34.354 48.035 1.00 62.31 110 LEU A N 1
ATOM 885 C CA . LEU A 1 110 ? -7.309 -33.232 48.693 1.00 62.31 110 LEU A CA 1
ATOM 886 C C . LEU A 1 110 ? -7.701 -32.132 47.696 1.00 62.31 110 LEU A C 1
ATOM 888 O O . LEU A 1 110 ? -8.744 -31.495 47.852 1.00 62.31 110 LEU A O 1
ATOM 892 N N . VAL A 1 111 ? -6.870 -31.930 46.667 1.00 61.03 111 VAL A N 1
ATOM 893 C CA . VAL A 1 111 ? -7.122 -30.968 45.587 1.00 61.03 111 VAL A CA 1
ATOM 894 C C . VAL A 1 111 ? -8.250 -31.469 44.693 1.00 61.03 111 VAL A C 1
ATOM 896 O O . VAL A 1 111 ? -9.158 -30.702 44.404 1.00 61.03 111 VAL A O 1
ATOM 899 N N . LYS A 1 112 ? -8.258 -32.755 44.318 1.00 65.75 112 LYS A N 1
ATOM 900 C CA . LYS A 1 112 ? -9.347 -33.340 43.515 1.00 65.75 112 LYS A CA 1
ATOM 901 C C . LYS A 1 112 ? -10.699 -33.252 44.218 1.00 65.75 112 LYS A C 1
ATOM 903 O O . LYS A 1 112 ? -11.673 -32.867 43.584 1.00 65.75 112 LYS A O 1
ATOM 908 N N . ASN A 1 113 ? -10.745 -33.536 45.520 1.00 69.19 113 ASN A N 1
ATOM 909 C CA . ASN A 1 113 ? -11.985 -33.452 46.293 1.00 69.19 113 ASN A CA 1
ATOM 910 C C . ASN A 1 113 ? -12.456 -32.000 46.489 1.00 69.19 113 ASN A C 1
ATOM 912 O O . ASN A 1 113 ? -13.654 -31.746 46.426 1.00 69.19 113 ASN A O 1
ATOM 916 N N . ASN A 1 114 ? -11.539 -31.039 46.662 1.00 61.16 114 ASN A N 1
ATOM 917 C CA . ASN A 1 114 ? -11.889 -29.611 46.709 1.00 61.16 114 ASN A CA 1
ATOM 918 C C . ASN A 1 114 ? -12.352 -29.073 45.351 1.00 61.16 114 ASN A C 1
ATOM 920 O O . ASN A 1 114 ? -13.284 -28.282 45.299 1.00 61.16 114 ASN A O 1
ATOM 924 N N . VAL A 1 115 ? -11.707 -29.483 44.256 1.00 63.94 115 VAL A N 1
ATOM 925 C CA . VAL A 1 115 ? -12.102 -29.081 42.898 1.00 63.94 115 VAL A CA 1
ATOM 926 C C . VAL A 1 115 ? -13.459 -29.682 42.546 1.00 63.94 115 VAL A C 1
ATOM 928 O O . VAL A 1 115 ? -14.301 -28.959 42.040 1.00 63.94 115 VAL A O 1
ATOM 931 N N . ALA A 1 116 ? -13.711 -30.952 42.881 1.00 66.94 116 ALA A N 1
ATOM 932 C CA . ALA A 1 116 ? -15.024 -31.575 42.710 1.00 66.94 116 ALA A CA 1
ATOM 933 C C . ALA A 1 116 ? -16.118 -30.827 43.484 1.00 66.94 116 ALA A C 1
ATOM 935 O O . ALA A 1 116 ? -17.123 -30.458 42.893 1.00 66.94 116 ALA A O 1
ATOM 936 N N . GLN A 1 117 ? -15.879 -30.508 44.761 1.00 63.16 117 GLN A N 1
ATOM 937 C CA . GLN A 1 117 ? -16.828 -29.710 45.536 1.00 63.16 117 GLN A CA 1
ATOM 938 C C . GLN A 1 117 ? -17.031 -28.315 44.930 1.00 63.16 117 GLN A C 1
ATOM 940 O O . GLN A 1 117 ? -18.169 -27.889 44.805 1.00 63.16 117 GLN A O 1
ATOM 945 N N . ASN A 1 118 ? -15.970 -27.615 44.509 1.00 60.28 118 ASN A N 1
ATOM 946 C CA . ASN A 1 118 ? -16.064 -26.280 43.896 1.00 60.28 118 ASN A CA 1
ATOM 947 C C . ASN A 1 118 ? -16.785 -26.277 42.539 1.00 60.28 118 ASN A C 1
ATOM 949 O O . ASN A 1 118 ? -17.532 -25.343 42.277 1.00 60.28 118 ASN A O 1
ATOM 953 N N . MET A 1 119 ? -16.634 -27.324 41.723 1.00 60.66 119 MET A N 1
ATOM 954 C CA . MET A 1 119 ? -17.396 -27.473 40.477 1.00 60.66 119 MET A CA 1
ATOM 955 C C . MET A 1 119 ? -18.904 -27.617 40.741 1.00 60.66 119 MET A C 1
ATOM 957 O O . MET A 1 119 ? -19.705 -27.054 39.998 1.00 60.66 119 MET A O 1
ATOM 961 N N . ASP A 1 120 ? -19.295 -28.289 41.829 1.00 60.44 120 ASP A N 1
ATOM 962 C CA . ASP A 1 120 ? -20.705 -28.381 42.232 1.00 60.44 120 ASP A CA 1
ATOM 963 C C . ASP A 1 120 ? -21.258 -27.013 42.706 1.00 60.44 120 ASP A C 1
ATOM 965 O O . ASP A 1 120 ? -22.429 -26.698 42.487 1.00 60.44 120 ASP A O 1
ATOM 969 N N . TRP A 1 121 ? -20.422 -26.158 43.320 1.00 56.25 121 TRP A N 1
ATOM 970 C CA . TRP A 1 121 ? -20.789 -24.772 43.681 1.00 56.25 121 TRP A CA 1
ATOM 971 C C . TRP A 1 121 ? -20.913 -23.842 42.460 1.00 56.25 121 TRP A C 1
ATOM 973 O O . TRP A 1 121 ? -21.658 -22.855 42.512 1.00 56.25 121 TRP A O 1
ATOM 983 N N . ASP A 1 122 ? -20.201 -24.152 41.378 1.00 54.56 122 ASP A N 1
ATOM 984 C CA . ASP A 1 122 ? -20.153 -23.383 40.131 1.00 54.56 122 ASP A CA 1
ATOM 985 C C . ASP A 1 122 ? -21.413 -23.566 39.273 1.00 54.56 122 ASP A C 1
ATOM 987 O O . ASP A 1 122 ? -21.921 -22.595 38.701 1.00 54.56 122 ASP A O 1
ATOM 991 N N . GLU A 1 123 ? -22.000 -24.769 39.268 1.00 53.00 123 GLU A N 1
ATOM 992 C CA . GLU A 1 123 ? -23.268 -25.050 38.577 1.00 53.00 123 GLU A CA 1
ATOM 993 C C . GLU A 1 123 ? -24.443 -24.240 39.164 1.00 53.00 123 GLU A C 1
ATOM 995 O O . GLU A 1 123 ? -25.374 -23.869 38.448 1.00 53.00 123 GLU A O 1
ATOM 1000 N N . LEU A 1 124 ? -24.367 -23.877 40.452 1.00 50.62 124 LEU A N 1
ATOM 1001 C CA . LEU A 1 124 ? -25.392 -23.090 41.145 1.00 50.62 124 LEU A CA 1
ATOM 1002 C C . LEU A 1 124 ? -25.228 -21.564 40.980 1.00 50.62 124 LEU A C 1
ATOM 1004 O O . LEU A 1 124 ? -26.203 -20.829 41.139 1.00 50.62 124 LEU A O 1
ATOM 1008 N N . ASN A 1 125 ? -24.013 -21.078 40.687 1.00 49.34 125 ASN A N 1
ATOM 1009 C CA . ASN A 1 125 ? -23.672 -19.645 40.676 1.00 49.34 125 ASN A CA 1
ATOM 1010 C C . ASN A 1 125 ? -23.238 -19.100 39.303 1.00 49.34 125 ASN A C 1
ATOM 1012 O O . ASN A 1 125 ? -22.977 -17.903 39.179 1.00 49.34 125 ASN A O 1
ATOM 1016 N N . GLY A 1 126 ? -23.191 -19.938 38.260 1.00 48.53 126 GLY A N 1
ATOM 1017 C CA . GLY A 1 126 ? -22.910 -19.496 36.891 1.00 48.53 126 GLY A CA 1
ATOM 1018 C C . GLY A 1 126 ? -21.476 -18.996 36.686 1.00 48.53 126 GLY A C 1
ATOM 1019 O O . GLY A 1 126 ? -21.250 -18.103 35.869 1.00 48.53 126 GLY A O 1
ATOM 1020 N N . CYS A 1 127 ? -20.515 -19.547 37.425 1.00 50.28 127 CYS A N 1
ATOM 1021 C CA . CYS A 1 127 ? -19.082 -19.344 37.220 1.00 50.28 127 CYS A CA 1
ATOM 1022 C C . CYS A 1 127 ? -18.500 -20.650 36.659 1.00 50.28 127 CYS A C 1
ATOM 1024 O O . CYS A 1 127 ? -18.987 -21.719 36.999 1.00 50.28 127 CYS A O 1
ATOM 1026 N N . PHE A 1 128 ? -17.550 -20.577 35.725 1.00 51.62 128 PHE A N 1
ATOM 1027 C CA . PHE A 1 128 ? -16.934 -21.765 35.122 1.00 51.62 128 PHE A CA 1
ATOM 1028 C C . PHE A 1 128 ? -15.446 -21.772 35.480 1.00 51.62 128 PHE A C 1
ATOM 1030 O O . PHE A 1 128 ? -14.643 -21.120 34.803 1.00 51.62 128 PHE A O 1
ATOM 1037 N N . ASP A 1 129 ? -15.085 -22.472 36.557 1.00 53.75 129 ASP A N 1
ATOM 1038 C CA . ASP A 1 129 ? -13.702 -22.633 36.995 1.00 53.75 129 ASP A CA 1
ATOM 1039 C C . ASP A 1 129 ? -12.959 -23.656 36.117 1.00 53.75 129 ASP A C 1
ATOM 1041 O O . ASP A 1 129 ? -13.221 -24.860 36.126 1.00 53.75 129 ASP A O 1
ATOM 1045 N N . VAL A 1 130 ? -11.953 -23.187 35.372 1.00 53.78 130 VAL A N 1
ATOM 1046 C CA . VAL A 1 130 ? -11.025 -24.061 34.635 1.00 53.78 130 VAL A CA 1
ATOM 1047 C C . VAL A 1 130 ? -9.763 -24.261 35.472 1.00 53.78 130 VAL A C 1
ATOM 1049 O O . VAL A 1 130 ? -8.863 -23.419 35.485 1.00 53.78 130 VAL A O 1
ATOM 1052 N N . ALA A 1 131 ? -9.681 -25.395 36.170 1.00 56.25 131 ALA A N 1
ATOM 1053 C CA . ALA A 1 131 ? -8.491 -25.793 36.918 1.00 56.25 131 ALA A CA 1
ATOM 1054 C C . ALA A 1 131 ? -7.465 -26.478 35.994 1.00 56.25 131 ALA A C 1
ATOM 1056 O O . ALA A 1 131 ? -7.538 -27.679 35.732 1.00 56.25 131 ALA A O 1
ATOM 1057 N N . THR A 1 132 ? -6.475 -25.729 35.504 1.00 49.06 132 THR A N 1
ATOM 1058 C CA . THR A 1 132 ? -5.376 -26.293 34.700 1.00 49.06 132 THR A CA 1
ATOM 1059 C C . THR A 1 132 ? -4.265 -26.833 35.605 1.00 49.06 132 THR A C 1
ATOM 1061 O O . THR A 1 132 ? -3.485 -26.069 36.174 1.00 49.06 132 THR A O 1
ATOM 1064 N N . LEU A 1 133 ? -4.162 -28.160 35.718 1.00 52.91 133 LEU A N 1
ATOM 1065 C CA . LEU A 1 133 ? -3.031 -28.841 36.356 1.00 52.91 133 LEU A CA 1
ATOM 1066 C C . LEU A 1 133 ? -1.883 -28.979 35.345 1.00 52.91 133 LEU A C 1
ATOM 1068 O O . LEU A 1 133 ? -1.943 -29.807 34.439 1.00 52.91 133 LEU A O 1
ATOM 1072 N N . TYR A 1 134 ? -0.829 -28.176 35.491 1.00 45.69 134 TYR A N 1
ATOM 1073 C CA . TYR A 1 134 ? 0.397 -28.352 34.708 1.00 45.69 134 TYR A CA 1
ATOM 1074 C C . TYR A 1 134 ? 1.176 -29.582 35.208 1.00 45.69 134 TYR A C 1
ATOM 1076 O O . TYR A 1 134 ? 1.536 -29.662 36.382 1.00 45.69 134 TYR A O 1
ATOM 1084 N N . SER A 1 135 ? 1.422 -30.537 34.306 1.00 40.94 135 SER A N 1
ATOM 1085 C CA . SER A 1 135 ? 2.304 -31.692 34.510 1.00 40.94 135 SER A CA 1
ATOM 1086 C C . SER A 1 135 ? 3.725 -31.320 34.090 1.00 40.94 135 SER A C 1
ATOM 1088 O O . SER A 1 135 ? 3.960 -31.095 32.903 1.00 40.94 135 SER A O 1
ATOM 1090 N N . VAL A 1 136 ? 4.658 -31.292 35.041 1.00 40.06 136 VAL A N 1
ATOM 1091 C CA . VAL A 1 136 ? 6.105 -31.402 34.796 1.00 40.06 136 VAL A CA 1
ATOM 1092 C C . VAL A 1 136 ? 6.607 -32.598 35.585 1.00 40.06 136 VAL A C 1
ATOM 1094 O O . VAL A 1 136 ? 6.185 -32.721 36.760 1.00 40.06 136 VAL A O 1
#